Protein AF-A0A956UJA2-F1 (afdb_monomer_lite)

Foldseek 3Di:
DDPVVVVVVVVVVVVVVVQVVVLVDDPVQQQAADPDVQLVRRHNVSNVVSVVVVVVVVVVVVVVVCVVVVVDPPDPVSVVVVVVVVVVVVLVVVPPDPPPVQQQDDDVPDPHGNVVVVVVVVVVVVVVVVVVCVVVVHDD

pLDDT: mean 94.34, std 4.53, range [66.88, 98.25]

Secondary structure (DSSP, 8-state):
--HHHHHHHHHHHHHHHHHHHHTT--TTGGGS---SGGGTTSHHHHHHHHHHHHHHHHHHHHHHHHHHTT-----HHHHHHHHHHHHHHHHHHTTSSS-GGGGG-B-TT-SSBHHHHHHHHHHHHHHHHHHHHHHTT---

Structure (mmCIF, N/CA/C/O backbone):
data_AF-A0A956UJA2-F1
#
_entry.id   AF-A0A956UJA2-F1
#
loop_
_atom_site.group_PDB
_atom_site.id
_atom_site.type_symbol
_atom_site.label_atom_id
_atom_site.label_alt_id
_atom_site.label_comp_id
_atom_site.label_asym_id
_atom_site.label_entity_id
_atom_site.label_seq_id
_atom_site.pdbx_PDB_ins_code
_atom_site.Cartn_x
_atom_site.Cartn_y
_atom_site.Cartn_z
_atom_site.occupancy
_atom_site.B_iso_or_equiv
_atom_site.auth_seq_id
_atom_site.auth_comp_id
_atom_site.auth_asym_id
_atom_site.auth_atom_id
_atom_site.pdbx_PDB_model_num
ATOM 1 N N . MET A 1 1 ? -19.448 8.463 6.115 1.00 72.75 1 MET A N 1
ATOM 2 C CA . MET A 1 1 ? -18.079 7.904 6.215 1.00 72.75 1 MET A CA 1
ATOM 3 C C . MET A 1 1 ? -17.225 8.930 6.953 1.00 72.75 1 MET A C 1
ATOM 5 O O . MET A 1 1 ? -17.475 10.107 6.739 1.00 72.75 1 MET A O 1
ATOM 9 N N . SER A 1 2 ? -16.336 8.545 7.877 1.00 92.75 2 SER A N 1
ATOM 10 C CA . SER A 1 2 ? -15.483 9.529 8.572 1.00 92.75 2 SER A CA 1
ATOM 11 C C . SER A 1 2 ? -14.377 10.041 7.649 1.00 92.75 2 SER A C 1
ATOM 13 O O . SER A 1 2 ? -13.947 9.307 6.763 1.00 92.75 2 SER A O 1
ATOM 15 N N . GLU A 1 3 ? -13.879 11.253 7.893 1.00 96.31 3 GLU A N 1
ATOM 16 C CA . GLU A 1 3 ? -12.756 11.841 7.145 1.00 96.31 3 GLU A CA 1
ATOM 17 C C . GLU A 1 3 ? -11.523 10.925 7.143 1.00 96.31 3 GLU A C 1
ATOM 19 O O . GLU A 1 3 ? -10.952 10.657 6.094 1.00 96.31 3 GLU A O 1
ATOM 24 N N . THR A 1 4 ? -11.187 10.313 8.286 1.00 94.06 4 THR A N 1
ATOM 25 C CA . THR A 1 4 ? -10.113 9.309 8.362 1.00 94.06 4 THR A CA 1
ATOM 26 C C . THR A 1 4 ? -10.332 8.137 7.405 1.00 94.06 4 THR A C 1
ATOM 28 O O . THR A 1 4 ? -9.386 7.679 6.778 1.00 94.06 4 THR A O 1
ATOM 31 N N . ARG A 1 5 ? -11.569 7.633 7.277 1.00 93.69 5 ARG A N 1
ATOM 32 C CA . ARG A 1 5 ? -11.870 6.536 6.341 1.00 93.69 5 ARG A CA 1
ATOM 33 C C . ARG A 1 5 ? -11.757 6.990 4.886 1.00 93.69 5 ARG A C 1
ATOM 35 O O . ARG A 1 5 ? -11.353 6.184 4.057 1.00 93.69 5 ARG A O 1
ATOM 42 N N . THR A 1 6 ? -12.096 8.244 4.589 1.00 97.00 6 THR A N 1
ATOM 43 C CA . THR A 1 6 ? -11.892 8.844 3.264 1.00 97.00 6 THR A CA 1
ATOM 44 C C . THR A 1 6 ? -10.405 8.910 2.923 1.00 97.00 6 THR A C 1
ATOM 46 O O . THR A 1 6 ? -10.007 8.300 1.940 1.00 97.00 6 THR A O 1
ATOM 49 N N . LEU A 1 7 ? -9.579 9.510 3.787 1.00 97.44 7 LEU A N 1
ATOM 50 C CA . LEU A 1 7 ? -8.130 9.623 3.572 1.00 97.44 7 LEU A CA 1
ATOM 51 C C . LEU A 1 7 ? -7.445 8.254 3.452 1.00 97.44 7 LEU A C 1
ATOM 53 O O . LEU A 1 7 ? -6.583 8.062 2.605 1.00 97.44 7 LEU A O 1
ATOM 57 N N . VAL A 1 8 ? -7.846 7.269 4.267 1.00 95.81 8 VAL A N 1
ATOM 58 C CA . VAL A 1 8 ? -7.327 5.893 4.147 1.00 95.81 8 VAL A CA 1
ATOM 59 C C . VAL A 1 8 ? -7.678 5.287 2.788 1.00 95.81 8 VAL A C 1
ATOM 61 O O . VAL A 1 8 ? -6.839 4.627 2.186 1.00 95.81 8 VAL A O 1
ATOM 64 N N . ARG A 1 9 ? -8.904 5.496 2.294 1.00 95.75 9 ARG A N 1
ATOM 65 C CA . ARG A 1 9 ? -9.310 4.992 0.979 1.00 95.75 9 ARG A CA 1
ATOM 66 C C . ARG A 1 9 ? -8.544 5.680 -0.147 1.00 95.75 9 ARG A C 1
ATOM 68 O O . ARG A 1 9 ? -8.130 4.992 -1.067 1.00 95.75 9 ARG A O 1
ATOM 75 N N . GLU A 1 10 ? -8.359 6.994 -0.063 1.00 97.31 10 GLU A N 1
ATOM 76 C CA . GLU A 1 10 ? -7.567 7.762 -1.030 1.00 97.31 10 GLU A CA 1
ATOM 77 C C . GLU A 1 10 ? -6.126 7.251 -1.076 1.00 97.31 10 GLU A C 1
ATOM 79 O O . GLU A 1 10 ? -5.666 6.877 -2.145 1.00 97.31 10 GLU A O 1
ATOM 84 N N . LEU A 1 11 ? -5.465 7.081 0.076 1.00 96.38 11 LEU A N 1
ATOM 85 C CA . LEU A 1 11 ? -4.115 6.504 0.135 1.00 96.38 11 LEU A CA 1
ATOM 86 C C . LEU A 1 11 ? -4.031 5.116 -0.518 1.00 96.38 11 LEU A C 1
ATOM 88 O O . LEU A 1 11 ? -3.067 4.826 -1.217 1.00 96.38 11 LEU A O 1
ATOM 92 N N . LEU A 1 12 ? -5.027 4.249 -0.310 1.00 95.81 12 LEU A N 1
ATOM 93 C CA . LEU A 1 12 ? -5.048 2.918 -0.929 1.00 95.81 12 LEU A CA 1
ATOM 94 C C . LEU A 1 12 ? -5.247 2.978 -2.451 1.00 95.81 12 LEU A C 1
ATOM 96 O O . LEU A 1 12 ? -4.643 2.180 -3.163 1.00 95.81 12 LEU A O 1
ATOM 100 N N . THR A 1 13 ? -6.068 3.907 -2.944 1.00 96.69 13 THR A N 1
ATOM 101 C CA . THR A 1 13 ? -6.243 4.143 -4.386 1.00 96.69 13 THR A CA 1
ATOM 102 C C . THR A 1 13 ? -4.951 4.667 -5.009 1.00 96.69 13 THR A C 1
ATOM 104 O O . THR A 1 13 ? -4.477 4.097 -5.986 1.00 96.69 13 THR A O 1
ATOM 107 N N . GLU A 1 14 ? -4.332 5.680 -4.401 1.00 96.38 14 GLU A N 1
ATOM 108 C CA . GLU A 1 14 ? -3.085 6.288 -4.884 1.00 96.38 14 GLU A CA 1
ATOM 109 C C . GLU A 1 14 ? -1.919 5.288 -4.903 1.00 96.38 14 GLU A C 1
ATOM 111 O O . GLU A 1 14 ? -1.064 5.348 -5.785 1.00 96.38 14 GLU A O 1
ATOM 116 N N . ILE A 1 15 ? -1.886 4.319 -3.977 1.00 94.62 15 ILE A N 1
ATOM 117 C CA . ILE A 1 15 ? -0.905 3.222 -4.020 1.00 94.62 15 ILE A CA 1
ATOM 118 C C . ILE A 1 15 ? -1.080 2.383 -5.290 1.00 94.62 15 ILE A C 1
ATOM 120 O O . ILE A 1 15 ? -0.085 2.072 -5.943 1.00 94.62 15 ILE A O 1
ATOM 124 N N . ALA A 1 16 ? -2.315 2.019 -5.649 1.00 94.25 16 ALA A N 1
ATOM 125 C CA . ALA A 1 16 ? -2.573 1.249 -6.865 1.00 94.25 16 ALA A CA 1
ATOM 126 C C . ALA A 1 16 ? -2.172 2.046 -8.116 1.00 94.25 16 ALA A C 1
ATOM 128 O O . ALA A 1 16 ? -1.439 1.530 -8.955 1.00 94.25 16 ALA A O 1
ATOM 129 N N . GLU A 1 17 ? -2.551 3.325 -8.187 1.00 96.38 17 GLU A N 1
ATOM 130 C CA . GLU A 1 17 ? -2.182 4.214 -9.297 1.00 96.38 17 GLU A CA 1
ATOM 131 C C . GLU A 1 17 ? -0.661 4.421 -9.404 1.00 96.38 17 GLU A C 1
ATOM 133 O O . GLU A 1 17 ? -0.097 4.425 -10.503 1.00 96.38 17 GLU A O 1
ATOM 138 N N . THR A 1 18 ? 0.026 4.531 -8.263 1.00 95.25 18 THR A N 1
ATOM 139 C CA . THR A 1 18 ? 1.491 4.607 -8.202 1.00 95.25 18 THR A CA 1
ATOM 140 C C . THR A 1 18 ? 2.119 3.336 -8.762 1.00 95.25 18 THR A C 1
ATOM 142 O O . THR A 1 18 ? 3.006 3.422 -9.609 1.00 95.25 18 THR A O 1
ATOM 145 N N . VAL A 1 19 ? 1.663 2.156 -8.330 1.00 94.75 19 VAL A N 1
ATOM 146 C CA . VAL A 1 19 ? 2.178 0.871 -8.829 1.00 94.75 19 VAL A CA 1
ATOM 147 C C . VAL A 1 19 ? 1.940 0.739 -10.335 1.00 94.75 19 VAL A C 1
ATOM 149 O O . VAL A 1 19 ? 2.890 0.461 -11.065 1.00 94.75 19 VAL A O 1
ATOM 152 N N . ASP A 1 20 ? 0.727 1.014 -10.814 1.00 95.12 20 ASP A N 1
ATOM 153 C CA . ASP A 1 20 ? 0.378 0.930 -12.238 1.00 95.12 20 ASP A CA 1
ATOM 154 C C . ASP A 1 20 ? 1.222 1.875 -13.103 1.00 95.12 20 ASP A C 1
ATOM 156 O O . ASP A 1 20 ? 1.623 1.518 -14.213 1.00 95.12 20 ASP A O 1
ATOM 160 N N . THR A 1 21 ? 1.521 3.073 -12.595 1.00 95.88 21 THR A N 1
ATOM 161 C CA . THR A 1 21 ? 2.387 4.041 -13.279 1.00 95.88 21 THR A CA 1
ATOM 162 C C . THR A 1 21 ? 3.836 3.563 -13.307 1.00 95.88 21 THR A C 1
ATOM 164 O O . THR A 1 21 ? 4.478 3.597 -14.355 1.00 95.88 21 THR A O 1
ATOM 167 N N . LEU A 1 22 ? 4.366 3.098 -12.172 1.00 95.06 22 LEU A N 1
ATOM 168 C CA . LEU A 1 22 ? 5.757 2.653 -12.072 1.00 95.06 22 LEU A CA 1
ATOM 169 C C . LEU A 1 22 ? 6.032 1.403 -12.912 1.00 95.06 22 LEU A C 1
ATOM 171 O O . LEU A 1 22 ? 7.114 1.290 -13.479 1.00 95.06 22 LEU A O 1
ATOM 175 N N . LEU A 1 23 ? 5.057 0.501 -13.048 1.00 93.81 23 LEU A N 1
ATOM 176 C CA . LEU A 1 23 ? 5.169 -0.694 -13.890 1.00 93.81 23 LEU A CA 1
ATOM 177 C C . LEU A 1 23 ? 5.217 -0.392 -15.396 1.00 93.81 23 LEU A C 1
ATOM 179 O O . LEU A 1 23 ? 5.576 -1.269 -16.178 1.00 93.81 23 LEU A O 1
ATOM 183 N N . GLN A 1 24 ? 4.877 0.830 -15.814 1.00 94.00 24 GLN A N 1
ATOM 184 C CA . GLN A 1 24 ? 5.019 1.274 -17.205 1.00 94.00 24 GLN A CA 1
ATOM 185 C C . GLN A 1 24 ? 6.401 1.870 -17.500 1.00 94.00 24 GLN A C 1
ATOM 187 O O . GLN A 1 24 ? 6.724 2.097 -18.666 1.00 94.00 24 GLN A O 1
ATOM 192 N N . LEU A 1 25 ? 7.203 2.143 -16.467 1.00 94.94 25 LEU A N 1
ATOM 193 C CA . LEU A 1 25 ? 8.538 2.709 -16.619 1.00 94.94 25 LEU A CA 1
ATOM 194 C C . LEU A 1 25 ? 9.573 1.618 -16.883 1.00 94.94 25 LEU A C 1
ATOM 196 O O . LEU A 1 25 ? 9.503 0.506 -16.361 1.00 94.94 25 LEU A O 1
ATOM 200 N N . THR A 1 26 ? 10.591 1.979 -17.651 1.00 93.62 26 THR A N 1
ATOM 201 C CA . THR A 1 26 ? 11.831 1.216 -17.768 1.00 93.62 26 THR A CA 1
ATOM 202 C C . THR A 1 26 ? 12.896 1.773 -16.825 1.00 93.62 26 THR A C 1
ATOM 204 O O . THR A 1 26 ? 12.838 2.931 -16.406 1.00 93.62 26 THR A O 1
ATOM 207 N N . ASP A 1 27 ? 13.940 0.987 -16.548 1.00 92.75 27 ASP A N 1
ATOM 208 C CA . ASP A 1 27 ? 15.090 1.468 -15.769 1.00 92.75 27 ASP A CA 1
ATOM 209 C C . ASP A 1 27 ? 15.761 2.701 -16.398 1.00 92.75 27 ASP A C 1
ATOM 211 O O . ASP A 1 27 ? 16.290 3.543 -15.673 1.00 92.75 27 ASP A O 1
ATOM 215 N N . HIS A 1 28 ? 15.716 2.833 -17.731 1.00 94.25 28 HIS A N 1
ATOM 216 C CA . HIS A 1 28 ? 16.240 3.998 -18.450 1.00 94.25 28 HIS A CA 1
ATOM 217 C C . HIS A 1 28 ? 15.407 5.261 -18.184 1.00 94.25 28 HIS A C 1
ATOM 219 O O . HIS A 1 28 ? 15.962 6.355 -18.076 1.00 94.25 28 HIS A O 1
ATOM 225 N N . ASP A 1 29 ? 14.087 5.132 -18.033 1.00 95.62 29 ASP A N 1
ATOM 226 C CA . ASP A 1 29 ? 13.212 6.277 -17.754 1.00 95.62 29 ASP A CA 1
ATOM 227 C C . ASP A 1 29 ? 13.516 6.913 -16.392 1.00 95.62 29 ASP A C 1
ATOM 229 O O . ASP A 1 29 ? 13.312 8.111 -16.202 1.00 95.62 29 ASP A O 1
ATOM 233 N N . LEU A 1 30 ? 14.089 6.153 -15.453 1.00 94.31 30 LEU A N 1
ATOM 234 C CA . LEU A 1 30 ? 14.505 6.673 -14.149 1.00 94.31 30 LEU A CA 1
ATOM 235 C C . LEU A 1 30 ? 15.583 7.762 -14.257 1.00 94.31 30 LEU A C 1
ATOM 237 O O . LEU A 1 30 ? 15.675 8.614 -13.368 1.00 94.31 30 LEU A O 1
ATOM 241 N N . ASP A 1 31 ? 16.368 7.764 -15.333 1.00 93.81 31 ASP A N 1
ATOM 242 C CA . ASP A 1 31 ? 17.438 8.737 -15.560 1.00 93.81 31 ASP A CA 1
ATOM 243 C C . ASP A 1 31 ? 16.953 9.979 -16.336 1.00 93.81 31 ASP A C 1
ATOM 245 O O . ASP A 1 31 ? 17.718 10.926 -16.547 1.00 93.81 31 ASP A O 1
ATOM 249 N N . ALA A 1 32 ? 15.674 10.020 -16.732 1.00 94.88 32 ALA A N 1
ATOM 250 C CA . ALA A 1 32 ? 15.089 11.179 -17.390 1.00 94.88 32 ALA A CA 1
ATOM 251 C C . ALA A 1 32 ? 15.047 12.404 -16.458 1.00 94.88 32 ALA A C 1
ATOM 253 O O . ALA A 1 32 ? 14.861 12.307 -15.237 1.00 94.88 32 ALA A O 1
ATOM 254 N N . SER A 1 33 ? 15.190 13.592 -17.053 1.00 94.25 33 SER A N 1
ATOM 255 C CA . SER A 1 33 ? 15.046 14.849 -16.322 1.00 94.25 33 SER A CA 1
ATOM 256 C C . SER A 1 33 ? 13.614 15.014 -15.809 1.00 94.25 33 SER A C 1
ATOM 258 O O . SER A 1 33 ? 12.647 14.542 -16.403 1.00 94.25 33 SER A O 1
ATOM 260 N N . CYS A 1 34 ? 13.473 15.698 -14.677 1.00 94.44 34 CYS A N 1
ATOM 261 C CA . CYS A 1 34 ? 12.184 15.922 -14.044 1.00 94.44 34 CYS A CA 1
ATOM 262 C C . CYS A 1 34 ? 12.065 17.393 -13.651 1.00 94.44 34 CYS A C 1
ATOM 264 O O . CYS A 1 34 ? 12.942 17.929 -12.975 1.00 94.44 34 CYS A O 1
ATOM 266 N N . SER A 1 35 ? 10.978 18.042 -14.070 1.00 93.12 35 SER A N 1
ATOM 267 C CA . SER A 1 35 ? 10.696 19.447 -13.752 1.00 93.12 35 SER A CA 1
ATOM 268 C C . SER A 1 35 ? 10.079 19.643 -12.365 1.00 93.12 35 SER A C 1
ATOM 270 O O . SER A 1 35 ? 9.864 20.778 -11.944 1.00 93.12 35 SER A O 1
ATOM 272 N N . HIS A 1 36 ? 9.745 18.558 -11.664 1.00 94.62 36 HIS A N 1
ATOM 273 C CA . HIS A 1 36 ? 9.128 18.635 -10.349 1.00 94.62 36 HIS A CA 1
ATOM 274 C C . HIS A 1 36 ? 10.142 19.131 -9.310 1.00 94.62 36 HIS A C 1
ATOM 276 O O . HIS A 1 36 ? 11.238 18.586 -9.204 1.00 94.62 36 HIS A O 1
ATOM 282 N N . GLY A 1 37 ? 9.769 20.124 -8.495 1.00 91.56 37 GLY A N 1
ATOM 283 C CA . GLY A 1 37 ? 10.683 20.742 -7.522 1.00 91.56 37 GLY A CA 1
ATOM 284 C C . GLY A 1 37 ? 11.303 19.743 -6.538 1.00 91.56 37 GLY A C 1
ATOM 285 O O . GLY A 1 37 ? 12.487 19.831 -6.225 1.00 91.56 37 GLY A O 1
ATOM 286 N N . CYS A 1 38 ? 10.546 18.722 -6.127 1.00 92.75 38 CYS A N 1
ATOM 287 C CA . CYS A 1 38 ? 11.051 17.676 -5.230 1.00 92.75 38 CYS A CA 1
ATOM 288 C C . CYS A 1 38 ? 12.106 16.749 -5.859 1.00 92.75 38 CYS A C 1
ATOM 290 O O . CYS A 1 38 ? 12.791 16.027 -5.133 1.00 92.75 38 CYS A O 1
ATOM 292 N N . ALA A 1 39 ? 12.280 16.780 -7.185 1.00 90.19 39 ALA A N 1
ATOM 293 C CA . ALA A 1 39 ? 13.341 16.035 -7.852 1.00 90.19 39 ALA A CA 1
ATOM 294 C C . ALA A 1 39 ? 14.739 16.588 -7.527 1.00 90.19 39 ALA A C 1
ATOM 296 O O . ALA A 1 39 ? 15.716 15.876 -7.740 1.00 90.19 39 ALA A O 1
ATOM 297 N N . ASN A 1 40 ? 14.857 17.815 -6.989 1.00 82.81 40 ASN A N 1
ATOM 298 C CA . ASN A 1 40 ? 16.130 18.443 -6.601 1.00 82.81 40 ASN A CA 1
ATOM 299 C C . ASN A 1 40 ? 17.218 18.298 -7.682 1.00 82.81 40 ASN A C 1
ATOM 301 O O . ASN A 1 40 ? 18.316 17.830 -7.392 1.00 82.81 40 ASN A O 1
ATOM 305 N N . GLU A 1 41 ? 16.874 18.607 -8.938 1.00 80.56 41 GLU A N 1
ATOM 306 C CA . GLU A 1 41 ? 17.752 18.486 -10.120 1.00 80.56 41 GLU A CA 1
ATOM 307 C C . GLU A 1 41 ? 18.186 17.045 -10.485 1.00 80.56 41 GLU A C 1
ATOM 309 O O . GLU A 1 41 ? 18.827 16.837 -11.509 1.00 80.56 41 GLU A O 1
ATOM 314 N N . GLY A 1 42 ? 17.795 16.027 -9.708 1.00 79.31 42 GLY A N 1
ATOM 315 C CA . GLY A 1 42 ? 18.224 14.630 -9.856 1.00 79.31 42 GLY A CA 1
ATOM 316 C C . GLY A 1 42 ? 17.312 13.729 -10.699 1.00 79.31 42 GLY A C 1
ATOM 317 O O . GLY A 1 42 ? 17.433 12.508 -10.611 1.00 79.31 42 GLY A O 1
ATOM 318 N N . GLY A 1 43 ? 16.383 14.301 -11.471 1.00 91.81 43 GLY A N 1
ATOM 319 C CA . GLY A 1 43 ? 15.520 13.547 -12.391 1.00 91.81 43 GLY A CA 1
ATOM 320 C C . GLY A 1 43 ? 14.438 12.686 -11.722 1.00 91.81 43 GLY A C 1
ATOM 321 O O . GLY A 1 43 ? 14.129 12.846 -10.537 1.00 91.81 43 GLY A O 1
ATOM 322 N N . ILE A 1 44 ? 13.836 11.779 -12.498 1.00 96.31 44 ILE A N 1
ATOM 323 C CA . ILE A 1 44 ? 12.718 10.922 -12.059 1.00 96.31 44 ILE A CA 1
ATOM 324 C C . ILE A 1 44 ? 13.125 10.036 -10.874 1.00 96.31 44 ILE A C 1
ATOM 326 O O . ILE A 1 44 ? 12.417 9.995 -9.867 1.00 96.31 44 ILE A O 1
ATOM 330 N N . ARG A 1 45 ? 14.300 9.396 -10.926 1.00 95.88 45 ARG A N 1
ATOM 331 C CA . ARG A 1 45 ? 14.824 8.572 -9.823 1.00 95.88 45 ARG A CA 1
ATOM 332 C C . ARG A 1 45 ? 14.839 9.324 -8.496 1.00 95.88 45 ARG A C 1
ATOM 334 O O . ARG A 1 45 ? 14.418 8.790 -7.469 1.00 95.88 45 ARG A O 1
ATOM 341 N N . ARG A 1 46 ? 15.329 10.568 -8.498 1.00 95.56 46 ARG A N 1
ATOM 342 C CA . ARG A 1 46 ? 15.430 11.366 -7.273 1.00 95.56 46 ARG A CA 1
ATOM 343 C C . ARG A 1 46 ? 14.060 11.772 -6.745 1.00 95.56 46 ARG A C 1
ATOM 345 O O . ARG A 1 46 ? 13.895 11.784 -5.528 1.00 95.56 46 ARG A O 1
ATOM 352 N N . LEU A 1 47 ? 13.096 12.043 -7.627 1.00 96.94 47 LEU A N 1
ATOM 353 C CA . LEU A 1 47 ? 11.710 12.301 -7.237 1.00 96.94 47 LEU A CA 1
ATOM 354 C C . LEU A 1 47 ? 11.085 11.088 -6.534 1.00 96.94 47 LEU A C 1
ATOM 356 O O . LEU A 1 47 ? 10.509 11.240 -5.463 1.00 96.94 47 LEU A O 1
ATOM 360 N N . LEU A 1 48 ? 11.236 9.884 -7.088 1.00 96.31 48 LEU A N 1
ATOM 361 C CA . LEU A 1 48 ? 10.660 8.674 -6.489 1.00 96.31 48 LEU A CA 1
ATOM 362 C C . LEU A 1 48 ? 11.294 8.340 -5.133 1.00 96.31 48 LEU A C 1
ATOM 364 O O . LEU A 1 48 ? 10.584 8.041 -4.174 1.00 96.31 48 LEU A O 1
ATOM 368 N N . ILE A 1 49 ? 12.623 8.473 -5.023 1.00 95.75 49 ILE A N 1
ATOM 369 C CA . ILE A 1 49 ? 13.323 8.358 -3.735 1.00 95.75 49 ILE A CA 1
ATOM 370 C C . ILE A 1 49 ? 12.782 9.400 -2.753 1.00 95.75 49 ILE A C 1
ATOM 372 O O . ILE A 1 49 ? 12.486 9.062 -1.610 1.00 95.75 49 ILE A O 1
ATOM 376 N N . HIS A 1 50 ? 12.630 10.654 -3.189 1.00 96.00 50 HIS A N 1
ATOM 377 C CA . HIS A 1 50 ? 12.081 11.712 -2.350 1.00 96.00 50 HIS A CA 1
ATOM 378 C C . HIS A 1 50 ? 10.683 11.359 -1.832 1.00 96.00 50 HIS A C 1
ATOM 380 O O . HIS A 1 50 ? 10.452 11.508 -0.639 1.00 96.00 50 HIS A O 1
ATOM 386 N N . ASN A 1 51 ? 9.781 10.860 -2.681 1.00 95.62 51 ASN A N 1
ATOM 387 C CA . ASN A 1 51 ? 8.426 10.486 -2.266 1.00 95.62 51 ASN A CA 1
ATOM 388 C C . ASN A 1 51 ? 8.448 9.390 -1.187 1.00 95.62 51 ASN A C 1
ATOM 390 O O . ASN A 1 51 ? 7.805 9.538 -0.152 1.00 95.62 51 ASN A O 1
ATOM 394 N N . ALA A 1 52 ? 9.265 8.348 -1.364 1.00 96.00 52 ALA A N 1
ATOM 395 C CA . ALA A 1 52 ? 9.394 7.281 -0.371 1.00 96.00 52 ALA A CA 1
ATOM 396 C C . ALA A 1 52 ? 9.968 7.777 0.972 1.00 96.00 52 ALA A C 1
ATOM 398 O O . ALA A 1 52 ? 9.538 7.337 2.041 1.00 96.00 52 ALA A O 1
ATOM 399 N N . GLU A 1 53 ? 10.945 8.690 0.940 1.00 97.12 53 GLU A N 1
ATOM 400 C CA . GLU A 1 53 ? 11.459 9.339 2.153 1.00 97.12 53 GLU A CA 1
ATOM 401 C C . GLU A 1 53 ? 10.394 10.232 2.809 1.00 97.12 53 GLU A C 1
ATOM 403 O O . GLU A 1 53 ? 10.228 10.207 4.030 1.00 97.12 53 GLU A O 1
ATOM 408 N N . HIS A 1 54 ? 9.642 10.981 2.003 1.00 96.06 54 HIS A N 1
ATOM 409 C CA . HIS A 1 54 ? 8.600 11.900 2.448 1.00 96.06 54 HIS A CA 1
ATOM 410 C C . HIS A 1 54 ? 7.457 11.163 3.161 1.00 96.06 54 HIS A C 1
ATOM 412 O O . HIS A 1 54 ? 7.060 11.562 4.259 1.00 96.06 54 HIS A O 1
ATOM 418 N N . ASP A 1 55 ? 7.004 10.031 2.623 1.00 96.31 55 ASP A N 1
ATOM 419 C CA . ASP A 1 55 ? 6.004 9.181 3.277 1.00 96.31 55 ASP A CA 1
ATOM 420 C C . ASP A 1 55 ? 6.508 8.649 4.621 1.00 96.31 55 ASP A C 1
ATOM 422 O O . ASP A 1 55 ? 5.781 8.651 5.619 1.00 96.31 55 ASP A O 1
ATOM 426 N N . ARG A 1 56 ? 7.789 8.260 4.695 1.00 97.88 56 ARG A N 1
ATOM 427 C CA . ARG A 1 56 ? 8.416 7.809 5.946 1.00 97.88 56 ARG A CA 1
ATOM 428 C C . ARG A 1 56 ? 8.455 8.918 6.999 1.00 97.88 56 ARG A C 1
ATOM 430 O O . ARG A 1 56 ? 8.178 8.659 8.173 1.00 97.88 56 ARG A O 1
ATOM 437 N N . MET A 1 57 ? 8.756 10.151 6.591 1.00 97.69 57 MET A N 1
ATOM 438 C CA . MET A 1 57 ? 8.748 11.324 7.471 1.00 97.69 57 MET A CA 1
ATOM 439 C C . MET A 1 57 ? 7.342 11.633 8.003 1.00 97.69 57 MET A C 1
ATOM 441 O O . MET A 1 57 ? 7.179 11.887 9.203 1.00 97.69 57 MET A O 1
ATOM 445 N N . HIS A 1 58 ? 6.315 11.572 7.151 1.00 98.00 58 HIS A N 1
ATOM 446 C CA . HIS A 1 58 ? 4.930 11.807 7.576 1.00 98.00 58 HIS A CA 1
ATOM 447 C C . HIS A 1 58 ? 4.401 10.687 8.462 1.00 98.00 58 HIS A C 1
ATOM 449 O O . HIS A 1 58 ? 3.765 10.967 9.477 1.00 98.00 58 HIS A O 1
ATOM 455 N N . ALA A 1 59 ? 4.739 9.430 8.170 1.00 97.19 59 ALA A N 1
ATOM 456 C CA . ALA A 1 59 ? 4.413 8.308 9.043 1.00 97.19 59 ALA A CA 1
ATOM 457 C C . ALA A 1 59 ? 5.023 8.484 10.446 1.00 97.19 59 ALA A C 1
ATOM 459 O O . ALA A 1 59 ? 4.332 8.294 11.452 1.00 97.19 59 ALA A O 1
ATOM 460 N N . ALA A 1 60 ? 6.289 8.913 10.531 1.00 97.75 60 ALA A N 1
ATOM 461 C CA . ALA A 1 60 ? 6.942 9.220 11.802 1.00 97.75 60 ALA A CA 1
ATOM 462 C C . ALA A 1 60 ? 6.256 10.386 12.535 1.00 97.75 60 ALA A C 1
ATOM 464 O O . ALA A 1 60 ? 5.985 10.282 13.732 1.00 97.75 60 ALA A O 1
ATOM 465 N N . THR A 1 61 ? 5.903 11.452 11.814 1.00 98.25 61 THR A N 1
ATOM 466 C CA . THR A 1 61 ? 5.187 12.617 12.362 1.00 98.25 61 THR A CA 1
ATOM 467 C C . THR A 1 61 ? 3.818 12.228 12.925 1.00 98.25 61 THR A C 1
ATOM 469 O O . THR A 1 61 ? 3.493 12.577 14.061 1.00 98.25 61 THR A O 1
ATOM 472 N N . ILE A 1 62 ? 3.033 11.439 12.184 1.00 97.00 62 ILE A N 1
ATOM 473 C CA . ILE A 1 62 ? 1.735 10.921 12.640 1.00 97.00 62 ILE A CA 1
ATOM 474 C C . ILE A 1 62 ? 1.923 10.039 13.879 1.00 97.00 62 ILE A C 1
ATOM 476 O O . ILE A 1 62 ? 1.174 10.162 14.849 1.00 97.00 62 ILE A O 1
ATOM 480 N N . SER A 1 63 ? 2.930 9.162 13.881 1.00 96.62 63 SER A N 1
ATOM 481 C CA . SER A 1 63 ? 3.231 8.302 15.029 1.00 96.62 63 SER A CA 1
ATOM 482 C C . SER A 1 63 ? 3.592 9.111 16.279 1.00 96.62 63 SER A C 1
ATOM 484 O O . SER A 1 63 ? 3.087 8.811 17.363 1.00 96.62 63 SER A O 1
ATOM 486 N N . ALA A 1 64 ? 4.418 10.150 16.138 1.00 97.75 64 ALA A N 1
ATOM 487 C CA . ALA A 1 64 ? 4.783 11.045 17.233 1.00 97.75 64 ALA A CA 1
ATOM 488 C C . ALA A 1 64 ? 3.553 11.784 17.779 1.00 97.75 64 ALA A C 1
ATOM 490 O O . ALA A 1 64 ? 3.263 11.691 18.969 1.00 97.75 64 ALA A O 1
ATOM 491 N N . ALA A 1 65 ? 2.743 12.392 16.904 1.00 98.00 65 ALA A N 1
ATOM 492 C CA . ALA A 1 65 ? 1.519 13.083 17.305 1.00 98.00 65 ALA A CA 1
ATOM 493 C C . ALA A 1 65 ? 0.547 12.154 18.054 1.00 98.00 65 ALA A C 1
ATOM 495 O O . ALA A 1 65 ? -0.073 12.553 19.043 1.00 98.00 65 ALA A O 1
ATOM 496 N N . ARG A 1 66 ? 0.429 10.890 17.629 1.00 96.69 66 ARG A N 1
ATOM 497 C CA . ARG A 1 66 ? -0.357 9.883 18.352 1.00 96.69 66 ARG A CA 1
ATOM 498 C C . ARG A 1 66 ? 0.198 9.618 19.747 1.00 96.69 66 ARG A C 1
ATOM 500 O O . ARG A 1 66 ? -0.592 9.547 20.685 1.00 96.69 66 ARG A O 1
ATOM 507 N N . ALA A 1 67 ? 1.511 9.469 19.889 1.00 96.62 67 ALA A N 1
ATOM 508 C CA . ALA A 1 67 ? 2.147 9.238 21.1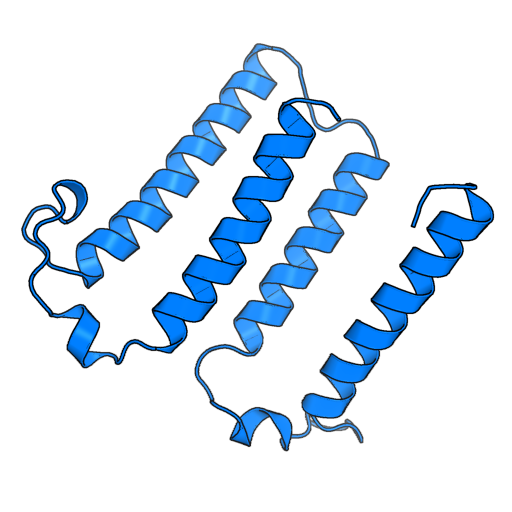83 1.00 96.62 67 ALA A CA 1
ATOM 509 C C . ALA A 1 67 ? 1.960 10.435 22.130 1.00 96.62 67 ALA A C 1
ATOM 511 O O . ALA A 1 67 ? 1.488 10.247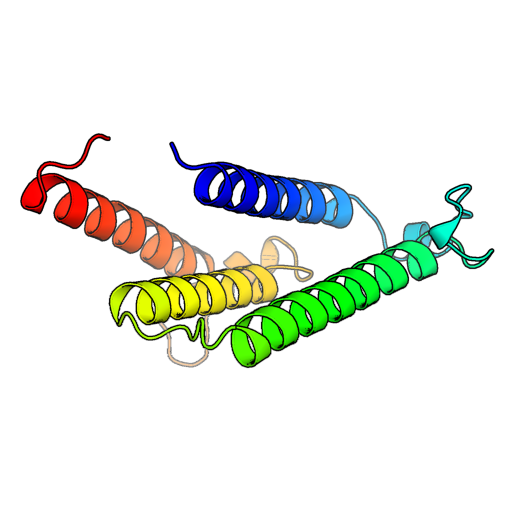 23.253 1.00 96.62 67 ALA A O 1
ATOM 512 N N . ASP A 1 68 ? 2.214 11.654 21.646 1.00 98.19 68 ASP A N 1
ATOM 513 C CA . ASP A 1 68 ? 2.070 12.901 22.410 1.00 98.19 68 ASP A CA 1
ATOM 514 C C . ASP A 1 68 ? 0.640 13.097 22.929 1.00 98.19 68 ASP A C 1
ATOM 516 O O . ASP A 1 68 ? 0.419 13.567 24.045 1.00 98.19 68 ASP A O 1
ATOM 520 N N . ASN A 1 69 ? -0.350 12.657 22.147 1.00 97.81 69 ASN A N 1
ATOM 521 C CA . ASN A 1 69 ? -1.767 12.737 22.498 1.00 97.81 69 ASN A CA 1
ATOM 522 C C . ASN A 1 69 ? -2.317 11.460 23.158 1.00 97.81 69 ASN A C 1
ATOM 524 O O . ASN A 1 69 ? -3.531 11.344 23.345 1.00 97.81 69 ASN A O 1
ATOM 528 N N . ARG A 1 70 ? -1.458 10.483 23.492 1.00 96.00 70 ARG A N 1
ATOM 529 C CA . ARG A 1 70 ? -1.841 9.176 24.065 1.00 96.00 70 ARG A CA 1
ATOM 530 C C . ARG A 1 70 ? -2.916 8.446 23.241 1.00 96.00 70 ARG A C 1
ATOM 532 O O . ARG A 1 70 ? -3.791 7.774 23.779 1.00 96.00 70 ARG A O 1
ATOM 539 N N . ARG A 1 71 ? -2.875 8.588 21.914 1.00 94.75 71 ARG A N 1
ATOM 540 C CA . ARG A 1 71 ? -3.773 7.946 20.937 1.00 94.75 71 ARG A CA 1
ATOM 541 C C . ARG A 1 71 ? -3.121 6.710 20.319 1.00 94.75 71 ARG A C 1
ATOM 543 O O . ARG A 1 71 ? -2.930 6.625 19.102 1.00 94.75 71 ARG A O 1
ATOM 550 N N . PHE A 1 72 ? -2.776 5.740 21.158 1.00 90.06 72 PHE A N 1
ATOM 551 C CA . PHE A 1 72 ? -2.148 4.494 20.721 1.00 90.06 72 PHE A CA 1
ATOM 552 C C . PHE A 1 72 ? -3.116 3.592 19.947 1.00 90.06 72 PHE A C 1
ATOM 554 O O . PHE A 1 72 ? -4.335 3.764 19.972 1.00 90.06 72 PHE A O 1
ATOM 561 N N . GLN A 1 73 ? -2.571 2.636 19.194 1.00 87.69 73 GLN A N 1
ATOM 562 C CA . GLN A 1 73 ? -3.377 1.663 18.456 1.00 87.69 73 GLN A CA 1
ATOM 563 C C . GLN A 1 73 ? -3.786 0.532 19.391 1.00 87.69 73 GLN A C 1
ATOM 565 O O . GLN A 1 73 ? -3.185 -0.534 19.372 1.00 87.69 73 GLN A O 1
ATOM 570 N N . GLU A 1 74 ? -4.761 0.793 20.256 1.00 88.38 74 GLU A N 1
ATOM 571 C CA . GLU A 1 74 ? -5.110 -0.138 21.332 1.00 88.38 74 GLU A CA 1
ATOM 572 C C . GLU A 1 74 ? -6.060 -1.245 20.871 1.00 88.38 74 GLU A C 1
ATOM 574 O O . GLU A 1 74 ? -5.879 -2.393 21.269 1.00 88.38 74 GLU A O 1
ATOM 579 N N . SER A 1 75 ? -6.995 -0.915 19.973 1.00 94.12 75 SER A N 1
ATOM 580 C CA . SER A 1 75 ? -7.985 -1.847 19.421 1.00 94.12 75 SER A CA 1
ATOM 581 C C . SER A 1 75 ? -7.331 -3.033 18.711 1.00 94.12 75 SER A C 1
ATOM 583 O O . SER A 1 75 ? -6.532 -2.853 17.790 1.00 94.12 75 SER A O 1
ATOM 585 N N . GLU A 1 76 ? -7.727 -4.243 19.102 1.00 95.56 76 GLU A N 1
ATOM 586 C CA . GLU A 1 76 ? -7.326 -5.489 18.445 1.00 95.56 76 GLU A CA 1
ATOM 587 C C . GLU A 1 76 ? -7.730 -5.503 16.969 1.00 95.56 76 GLU A C 1
ATOM 589 O O . GLU A 1 76 ? -6.890 -5.773 16.117 1.00 95.56 76 GLU A O 1
ATOM 594 N N . LEU A 1 77 ? -8.957 -5.077 16.646 1.00 94.75 77 LEU A N 1
ATOM 595 C CA . LEU A 1 77 ? -9.409 -4.944 15.260 1.00 94.75 77 LEU A CA 1
ATOM 596 C C . LEU A 1 77 ? -8.485 -4.026 14.451 1.00 94.75 77 LEU A C 1
ATOM 598 O O . LEU A 1 77 ? -8.081 -4.381 13.351 1.00 94.75 77 LEU A O 1
ATOM 602 N N . ALA A 1 78 ? -8.086 -2.876 15.005 1.00 93.50 78 ALA A N 1
ATOM 603 C CA . ALA A 1 78 ? -7.170 -1.971 14.312 1.00 93.50 78 ALA A CA 1
ATOM 604 C C . ALA A 1 78 ? -5.785 -2.603 14.082 1.00 93.50 78 ALA A C 1
ATOM 606 O O . ALA A 1 78 ? -5.159 -2.351 13.053 1.00 93.50 78 ALA A O 1
ATOM 607 N N . ARG A 1 79 ? -5.280 -3.410 15.027 1.00 94.44 79 ARG A N 1
ATOM 608 C CA . ARG A 1 79 ? -4.025 -4.166 14.862 1.00 94.44 79 ARG A CA 1
ATOM 609 C C . ARG A 1 79 ? -4.163 -5.235 13.780 1.00 94.44 79 ARG A C 1
ATOM 611 O O . ARG A 1 79 ? -3.355 -5.225 12.862 1.00 94.44 79 ARG A O 1
ATOM 618 N N . LEU A 1 80 ? -5.224 -6.040 13.819 1.00 96.00 80 LEU A N 1
ATOM 619 C CA . LEU A 1 80 ? -5.504 -7.061 12.805 1.00 96.00 80 LEU A CA 1
ATOM 620 C C . LEU A 1 80 ? -5.644 -6.452 11.406 1.00 96.00 80 LEU A C 1
ATOM 622 O O . LEU A 1 80 ? -5.063 -6.962 10.456 1.00 96.00 80 LEU A O 1
ATOM 626 N N . THR A 1 81 ? -6.350 -5.325 11.271 1.00 94.69 81 THR A N 1
ATOM 627 C CA . THR A 1 81 ? -6.463 -4.606 9.992 1.00 94.69 81 THR A CA 1
ATOM 628 C C . THR A 1 81 ? -5.103 -4.134 9.477 1.00 94.69 81 THR A C 1
ATOM 630 O O . THR A 1 81 ? -4.811 -4.298 8.295 1.00 94.69 81 THR A O 1
ATOM 633 N N . ARG A 1 82 ? -4.257 -3.562 10.344 1.00 94.75 82 ARG A N 1
ATOM 634 C CA . ARG A 1 82 ? -2.900 -3.141 9.964 1.00 94.75 82 ARG A CA 1
ATOM 635 C C . ARG A 1 82 ? -2.052 -4.332 9.524 1.00 94.75 82 ARG A C 1
ATOM 637 O O . ARG A 1 82 ? -1.340 -4.224 8.532 1.00 94.75 82 ARG A O 1
ATOM 644 N N . ASP A 1 83 ? -2.106 -5.427 10.270 1.00 95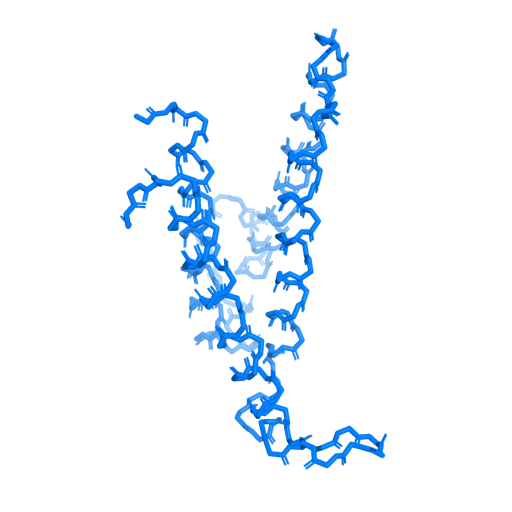.69 83 ASP A N 1
ATOM 645 C CA . ASP A 1 83 ? -1.282 -6.601 10.000 1.00 95.69 83 ASP A CA 1
ATOM 646 C C . ASP A 1 83 ? -1.712 -7.248 8.672 1.00 95.69 83 ASP A C 1
ATOM 648 O O . ASP A 1 83 ? -0.871 -7.446 7.802 1.00 95.69 83 ASP A O 1
ATOM 652 N N . LEU A 1 84 ? -3.020 -7.411 8.429 1.00 95.19 84 LEU A N 1
ATOM 653 C CA . LEU A 1 84 ? -3.544 -7.867 7.133 1.00 95.19 84 LEU A CA 1
ATOM 654 C C . LEU A 1 84 ? -3.114 -6.968 5.965 1.00 95.19 84 LEU A C 1
ATOM 656 O O . LEU A 1 84 ? -2.739 -7.479 4.911 1.00 95.19 84 LEU A O 1
ATOM 660 N N . LEU A 1 85 ? -3.144 -5.642 6.142 1.00 95.44 85 LEU A N 1
ATOM 661 C CA . LEU A 1 85 ? -2.690 -4.702 5.113 1.00 95.44 85 LEU A CA 1
ATOM 662 C C . LEU A 1 85 ? -1.195 -4.871 4.816 1.00 95.44 85 LEU A C 1
ATOM 664 O O . LEU A 1 85 ? -0.802 -4.875 3.652 1.00 95.44 85 LEU A O 1
ATOM 668 N N . ARG A 1 86 ? -0.366 -5.032 5.851 1.00 96.44 86 ARG A N 1
ATOM 669 C CA . ARG A 1 86 ? 1.080 -5.214 5.691 1.00 96.44 86 ARG A CA 1
ATOM 670 C C . ARG A 1 86 ? 1.402 -6.484 4.910 1.00 96.44 86 ARG A C 1
ATOM 672 O O . ARG A 1 86 ? 2.138 -6.405 3.932 1.00 96.44 86 ARG A O 1
ATOM 679 N N . GLU A 1 87 ? 0.825 -7.617 5.307 1.00 97.19 87 GLU A N 1
ATOM 680 C CA . GLU A 1 87 ? 1.046 -8.891 4.611 1.00 97.19 87 GLU A CA 1
ATOM 681 C C . GLU A 1 87 ? 0.559 -8.824 3.157 1.00 97.19 87 GLU A C 1
ATOM 683 O O . GLU A 1 87 ? 1.165 -9.401 2.256 1.00 97.19 87 GLU A O 1
ATOM 688 N N . ARG A 1 88 ? -0.518 -8.068 2.899 1.00 94.81 88 ARG A N 1
ATOM 689 C CA . ARG A 1 88 ? -1.029 -7.883 1.542 1.00 94.81 88 ARG A CA 1
ATOM 690 C C . ARG A 1 88 ? -0.076 -7.090 0.655 1.00 94.81 88 ARG A C 1
ATOM 692 O O . ARG A 1 88 ? 0.150 -7.488 -0.483 1.00 94.81 88 ARG A O 1
ATOM 699 N N . VAL A 1 89 ? 0.463 -5.985 1.163 1.00 94.94 89 VAL A N 1
ATOM 700 C CA . VAL A 1 89 ? 1.428 -5.156 0.425 1.00 94.94 89 VAL A CA 1
ATOM 701 C C . VAL A 1 89 ? 2.730 -5.920 0.183 1.00 94.94 89 VAL A C 1
ATOM 703 O O . VAL A 1 89 ? 3.282 -5.826 -0.909 1.00 94.94 89 VAL A O 1
ATOM 706 N N . GLU A 1 90 ? 3.181 -6.727 1.146 1.00 96.12 90 GLU A N 1
ATOM 707 C CA . GLU A 1 90 ? 4.350 -7.598 0.971 1.00 96.12 90 GLU A CA 1
ATOM 708 C C . GLU A 1 90 ? 4.133 -8.603 -0.170 1.00 96.12 90 GLU A C 1
ATOM 710 O O . GLU A 1 90 ? 4.961 -8.702 -1.074 1.00 96.12 90 GLU A O 1
ATOM 715 N N . LEU A 1 91 ? 2.984 -9.293 -0.188 1.00 95.44 91 LEU A N 1
ATOM 716 C CA . LEU A 1 91 ? 2.647 -10.230 -1.263 1.00 95.44 91 LEU A CA 1
ATOM 717 C C . LEU A 1 91 ? 2.606 -9.545 -2.636 1.00 95.44 91 LEU A C 1
ATOM 719 O O . LEU A 1 91 ? 3.098 -10.112 -3.606 1.00 95.44 91 LEU A O 1
ATOM 723 N N . VAL A 1 92 ? 2.049 -8.331 -2.723 1.00 94.50 92 VAL A N 1
ATOM 724 C CA . VAL A 1 92 ? 2.073 -7.534 -3.961 1.00 94.50 92 VAL A CA 1
ATOM 725 C C . VAL A 1 92 ? 3.512 -7.240 -4.382 1.00 94.50 92 VAL A C 1
ATOM 727 O O . VAL A 1 92 ? 3.851 -7.449 -5.542 1.00 94.50 92 VAL A O 1
ATOM 730 N N . GLY A 1 93 ? 4.370 -6.814 -3.450 1.00 94.81 93 GLY A N 1
ATOM 731 C CA . GLY A 1 93 ? 5.776 -6.510 -3.720 1.00 94.81 93 GLY A CA 1
ATOM 732 C C . GLY A 1 93 ? 6.556 -7.689 -4.305 1.00 94.81 93 GLY A C 1
ATOM 733 O O . GLY A 1 93 ? 7.341 -7.497 -5.230 1.00 94.81 93 GLY A O 1
ATOM 734 N N . LEU A 1 94 ? 6.289 -8.914 -3.838 1.00 94.81 94 LEU A N 1
ATOM 735 C CA . LEU A 1 94 ? 6.916 -10.139 -4.356 1.00 94.81 94 LEU A CA 1
ATOM 736 C C . LEU A 1 94 ? 6.557 -10.453 -5.819 1.00 94.81 94 LEU A C 1
ATOM 738 O O . LEU A 1 94 ? 7.259 -11.236 -6.459 1.00 94.81 94 LEU A O 1
ATOM 742 N N . LEU A 1 95 ? 5.483 -9.863 -6.351 1.00 94.12 95 LEU A N 1
ATOM 743 C CA . LEU A 1 95 ? 5.054 -10.042 -7.740 1.00 94.12 95 LEU A CA 1
ATOM 744 C C . LEU A 1 95 ? 5.654 -8.995 -8.694 1.00 94.12 95 LEU A C 1
ATOM 746 O O . LEU A 1 95 ? 5.578 -9.170 -9.909 1.00 94.12 95 LEU A O 1
ATOM 750 N N . LEU A 1 96 ? 6.248 -7.913 -8.179 1.00 92.00 96 LEU A N 1
ATOM 751 C CA . LEU A 1 96 ? 6.780 -6.819 -8.998 1.00 92.00 96 LEU A CA 1
ATOM 752 C C . LEU A 1 96 ? 8.175 -7.154 -9.546 1.00 92.00 96 LEU A C 1
ATOM 754 O O . LEU A 1 96 ? 9.068 -7.511 -8.781 1.00 92.00 96 LEU A O 1
ATOM 758 N N . GLY A 1 97 ? 8.389 -6.964 -10.856 1.00 86.50 97 GLY A N 1
ATOM 759 C CA . GLY A 1 97 ? 9.705 -7.042 -11.515 1.00 86.50 97 GLY A CA 1
ATOM 760 C C . GLY A 1 97 ? 9.918 -8.255 -12.439 1.00 86.50 97 GLY A C 1
ATOM 761 O O . GLY A 1 97 ? 10.233 -8.045 -13.607 1.00 86.50 97 GLY A O 1
ATOM 762 N N . PRO A 1 98 ? 9.734 -9.510 -11.979 1.00 83.94 98 PRO A N 1
ATOM 763 C CA . PRO A 1 98 ? 10.001 -10.717 -12.773 1.00 83.94 98 PRO A CA 1
ATOM 764 C C . PRO A 1 98 ? 9.155 -10.909 -14.043 1.00 83.94 98 PRO A C 1
ATOM 766 O O . PRO A 1 98 ? 9.507 -11.745 -14.873 1.00 83.94 98 PRO A O 1
ATOM 769 N N . GLY A 1 99 ? 8.048 -10.174 -14.190 1.00 87.25 99 GLY A N 1
ATOM 770 C CA . GLY A 1 99 ? 7.093 -10.343 -15.288 1.00 87.25 99 GLY A CA 1
ATOM 771 C C . GLY A 1 99 ? 6.247 -11.620 -15.177 1.00 87.25 99 GLY A C 1
ATOM 772 O O . GLY A 1 99 ? 6.327 -12.364 -14.197 1.00 87.25 99 GLY A O 1
ATOM 773 N N . ASP A 1 100 ? 5.428 -11.880 -16.199 1.00 93.62 100 ASP A N 1
ATOM 774 C CA . ASP A 1 100 ? 4.435 -12.968 -16.198 1.00 93.62 100 ASP A CA 1
ATOM 775 C C . ASP A 1 100 ? 5.047 -14.375 -16.093 1.00 93.62 100 ASP A C 1
ATOM 777 O O . ASP A 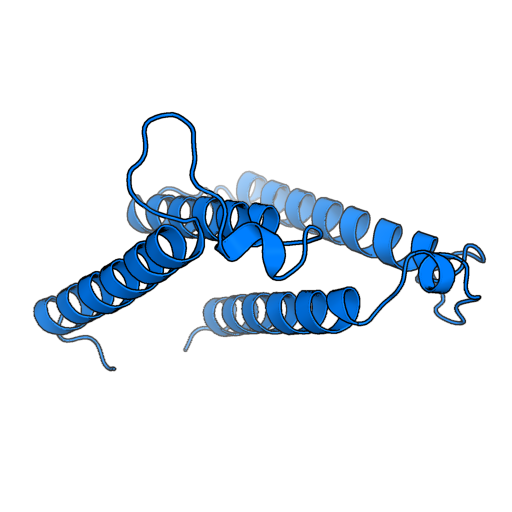1 100 ? 4.368 -15.309 -15.657 1.00 93.62 100 ASP A O 1
ATOM 781 N N . ASP A 1 101 ? 6.325 -14.542 -16.440 1.00 93.44 101 ASP A N 1
ATOM 782 C CA . ASP A 1 101 ? 7.032 -15.826 -16.364 1.00 93.44 101 ASP A CA 1
ATOM 783 C C . ASP A 1 101 ? 7.088 -16.371 -14.927 1.00 93.44 101 ASP A C 1
ATOM 785 O O . ASP A 1 101 ? 7.025 -17.586 -14.717 1.00 93.44 101 ASP A O 1
ATOM 789 N N . LEU A 1 102 ? 7.112 -15.483 -13.922 1.00 94.94 102 LEU A N 1
ATOM 790 C CA . LEU A 1 102 ? 7.034 -15.852 -12.505 1.00 94.94 102 LEU A CA 1
ATOM 791 C C . LEU A 1 102 ? 5.782 -16.675 -12.193 1.00 94.94 102 LEU A C 1
ATOM 793 O O . LEU A 1 102 ? 5.833 -17.602 -11.386 1.00 94.94 102 LEU A O 1
ATOM 797 N N . LEU A 1 103 ? 4.663 -16.361 -12.846 1.00 95.69 103 LEU A N 1
ATOM 798 C CA . LEU A 1 103 ? 3.362 -16.955 -12.554 1.00 95.69 103 LEU A CA 1
ATOM 799 C C . LEU A 1 103 ? 3.308 -18.457 -12.867 1.00 95.69 103 LEU A C 1
ATOM 801 O O . LEU A 1 103 ? 2.431 -19.149 -12.354 1.00 95.69 103 LEU A O 1
ATOM 805 N N . GLY A 1 104 ? 4.210 -18.956 -13.718 1.00 95.94 104 GLY A N 1
ATOM 806 C CA . GLY A 1 104 ? 4.348 -20.379 -14.034 1.00 95.94 104 GLY A CA 1
ATOM 807 C C . GLY A 1 104 ? 5.344 -21.136 -13.152 1.00 95.94 104 GLY A C 1
ATOM 808 O O . GLY A 1 104 ? 5.450 -22.353 -13.288 1.00 95.94 104 GLY A O 1
ATOM 809 N N . LEU A 1 105 ? 6.087 -20.449 -12.278 1.00 96.06 105 LEU A N 1
ATOM 810 C CA . LEU A 1 105 ? 7.074 -21.084 -11.407 1.00 96.06 105 LEU A CA 1
ATOM 811 C C . LEU A 1 105 ? 6.402 -21.756 -10.212 1.00 96.06 105 LEU A C 1
ATOM 813 O O . LEU A 1 105 ? 5.358 -21.319 -9.740 1.00 96.06 105 LEU A O 1
ATOM 817 N N . THR A 1 106 ? 7.047 -22.792 -9.689 1.00 96.75 106 THR A N 1
ATOM 818 C CA . THR A 1 106 ? 6.596 -23.541 -8.514 1.00 96.75 106 THR A CA 1
ATOM 819 C C . THR A 1 106 ? 7.680 -23.475 -7.447 1.00 96.75 106 THR A C 1
ATOM 821 O O . THR A 1 106 ? 8.863 -23.682 -7.737 1.00 96.75 106 THR A O 1
ATOM 824 N N . ALA A 1 107 ? 7.291 -23.170 -6.209 1.00 91.06 107 ALA A N 1
ATOM 825 C CA . ALA A 1 107 ? 8.218 -23.204 -5.085 1.00 91.06 107 ALA A CA 1
ATOM 826 C C . ALA A 1 107 ? 8.698 -24.643 -4.827 1.00 91.06 107 ALA A C 1
ATOM 828 O O . ALA A 1 107 ? 8.033 -25.624 -5.160 1.00 91.06 107 ALA A O 1
ATOM 829 N N . ARG A 1 108 ? 9.881 -24.799 -4.225 1.00 92.00 108 ARG A N 1
ATOM 830 C CA . ARG A 1 108 ? 10.443 -26.132 -3.976 1.00 92.00 108 ARG A CA 1
ATOM 831 C C . ARG A 1 108 ? 9.514 -26.953 -3.075 1.00 92.00 108 ARG A C 1
ATOM 833 O O . ARG A 1 108 ? 9.357 -26.626 -1.904 1.00 92.00 108 ARG A O 1
ATOM 840 N N . GLY A 1 109 ? 9.030 -28.077 -3.601 1.00 88.00 109 GLY A N 1
ATOM 841 C CA . GLY A 1 109 ? 8.174 -29.007 -2.861 1.00 88.00 109 GLY A CA 1
ATOM 842 C C . GLY A 1 109 ? 6.705 -28.593 -2.803 1.00 88.00 109 GLY A C 1
ATOM 843 O O . GLY A 1 109 ? 5.959 -29.198 -2.042 1.00 88.00 109 GLY A O 1
ATOM 844 N N . ASP A 1 110 ? 6.313 -27.586 -3.581 1.00 91.88 110 ASP A N 1
ATOM 845 C CA . ASP A 1 110 ? 4.916 -27.241 -3.806 1.00 91.88 110 ASP A CA 1
ATOM 846 C C . ASP A 1 110 ? 4.413 -27.896 -5.103 1.00 91.88 110 ASP A C 1
ATOM 848 O O . ASP A 1 110 ? 5.194 -28.153 -6.020 1.00 91.88 110 ASP A O 1
ATOM 852 N N . ASP A 1 111 ? 3.111 -28.153 -5.175 1.00 94.00 111 ASP A N 1
ATOM 853 C CA . ASP A 1 111 ? 2.420 -28.613 -6.384 1.00 94.00 111 ASP A CA 1
ATOM 854 C C . ASP A 1 111 ? 1.724 -27.444 -7.109 1.00 94.00 111 ASP A C 1
ATOM 856 O O . ASP A 1 111 ? 1.173 -27.609 -8.205 1.00 94.00 111 ASP A O 1
ATOM 860 N N . TRP A 1 112 ? 1.695 -26.256 -6.493 1.00 97.50 112 TRP A N 1
ATOM 861 C CA . TRP A 1 112 ? 1.047 -25.065 -7.034 1.00 97.50 112 TRP A CA 1
ATOM 862 C C . TRP A 1 112 ? 2.056 -24.092 -7.634 1.00 97.50 112 TRP A C 1
ATOM 864 O O . TRP A 1 112 ? 3.052 -23.712 -7.021 1.00 97.50 112 TRP A O 1
ATOM 874 N N . ASP A 1 113 ? 1.763 -23.656 -8.856 1.00 97.44 113 ASP A N 1
ATOM 875 C CA . ASP A 1 113 ? 2.431 -22.504 -9.447 1.00 97.44 113 ASP A CA 1
ATOM 876 C C . ASP A 1 113 ? 2.046 -21.199 -8.719 1.00 97.44 113 ASP A C 1
ATOM 878 O O . ASP A 1 113 ? 1.018 -21.121 -8.036 1.00 97.44 113 ASP A O 1
ATOM 882 N N . ILE A 1 114 ? 2.879 -20.163 -8.853 1.00 96.88 114 ILE A N 1
ATOM 883 C CA . ILE A 1 114 ? 2.658 -18.865 -8.195 1.00 96.88 114 ILE A CA 1
ATOM 884 C C . ILE A 1 114 ? 1.292 -18.270 -8.566 1.00 96.88 114 ILE A C 1
ATOM 886 O O . ILE A 1 114 ? 0.632 -17.695 -7.699 1.00 96.88 114 ILE A O 1
ATOM 890 N N . ARG A 1 115 ? 0.810 -18.448 -9.808 1.00 97.31 115 ARG A N 1
ATOM 891 C CA . ARG A 1 115 ? -0.536 -17.997 -10.204 1.00 97.31 115 ARG A CA 1
ATOM 892 C C . ARG A 1 115 ? -1.610 -18.607 -9.313 1.00 97.31 115 ARG A C 1
ATOM 894 O O . ARG A 1 115 ? -2.408 -17.865 -8.746 1.00 97.31 115 ARG A O 1
ATOM 901 N N . LYS A 1 116 ? -1.610 -19.932 -9.150 1.00 97.81 116 LYS A N 1
ATOM 902 C CA . LYS A 1 116 ? -2.572 -20.636 -8.289 1.00 97.81 116 LYS A CA 1
ATOM 903 C C . LYS A 1 116 ? -2.469 -20.197 -6.837 1.00 97.81 116 LYS A C 1
ATOM 905 O O . LYS A 1 116 ? -3.502 -20.067 -6.184 1.00 97.81 116 LYS A O 1
ATOM 910 N N . GLN A 1 117 ? -1.264 -19.932 -6.329 1.00 96.88 117 GLN A N 1
ATOM 911 C CA . GLN A 1 117 ? -1.109 -19.396 -4.975 1.00 96.88 117 GLN A CA 1
ATOM 912 C C . GLN A 1 117 ? -1.777 -18.019 -4.831 1.00 96.88 117 GLN A C 1
ATOM 914 O O . GLN A 1 117 ? -2.539 -17.799 -3.889 1.00 96.88 117 GLN A O 1
ATOM 919 N N . VAL A 1 118 ? -1.563 -17.101 -5.778 1.00 96.94 118 VAL A N 1
ATOM 920 C CA . VAL A 1 118 ? -2.185 -15.765 -5.749 1.00 96.94 118 VAL A CA 1
ATOM 921 C C . VAL A 1 118 ? -3.704 -15.851 -5.926 1.00 96.94 118 VAL A C 1
ATOM 923 O O . VAL A 1 118 ? -4.449 -15.217 -5.177 1.00 96.94 118 VAL A O 1
ATOM 926 N N . GLU A 1 119 ? -4.190 -16.665 -6.866 1.00 97.56 119 GLU A N 1
ATOM 927 C CA . GLU A 1 119 ? -5.623 -16.907 -7.077 1.00 97.56 119 GLU A CA 1
ATOM 928 C C . GLU A 1 119 ? -6.296 -17.485 -5.827 1.00 97.56 119 GLU A C 1
ATOM 930 O O . GLU A 1 119 ? -7.393 -17.054 -5.463 1.00 97.56 119 GLU A O 1
ATOM 935 N N . HIS A 1 120 ? -5.624 -18.404 -5.130 1.00 97.12 120 HIS A N 1
ATOM 936 C CA . HIS A 1 120 ? -6.084 -18.952 -3.859 1.00 97.12 120 HIS A CA 1
ATOM 937 C C . HIS A 1 120 ? -6.245 -17.856 -2.801 1.00 97.12 120 HIS A C 1
ATOM 939 O O . HIS A 1 120 ? -7.304 -17.751 -2.178 1.00 97.12 120 HIS A O 1
ATOM 945 N N . VAL A 1 121 ? -5.237 -16.998 -2.629 1.00 96.75 121 VAL A N 1
ATOM 946 C CA . VAL A 1 121 ? -5.305 -15.885 -1.674 1.00 96.75 121 VAL A CA 1
ATOM 947 C C . VAL A 1 121 ? -6.452 -14.926 -2.027 1.00 96.75 121 VAL A C 1
ATOM 949 O O . VAL A 1 121 ? -7.223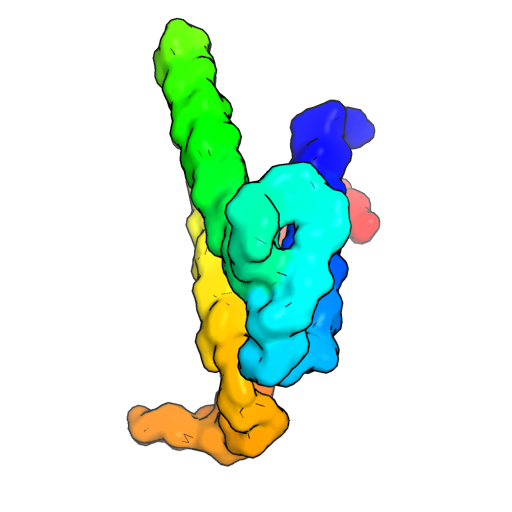 -14.541 -1.145 1.00 96.75 121 VAL A O 1
ATOM 952 N N . LEU A 1 122 ? -6.612 -14.569 -3.308 1.00 97.62 122 LEU A N 1
ATOM 953 C CA . LEU A 1 122 ? -7.700 -13.699 -3.774 1.00 97.62 122 LEU A CA 1
ATOM 954 C C . LEU A 1 122 ? -9.081 -14.313 -3.526 1.00 97.62 122 LEU A C 1
ATOM 956 O O . LEU A 1 122 ? -10.005 -13.604 -3.118 1.00 97.62 122 LEU A O 1
ATOM 960 N N . TYR A 1 123 ? -9.235 -15.614 -3.778 1.00 97.88 123 TYR A N 1
ATOM 961 C CA . TYR A 1 123 ? -10.476 -16.330 -3.511 1.00 97.88 123 TYR A CA 1
ATOM 962 C C . TYR A 1 123 ? -10.829 -16.268 -2.022 1.00 97.88 123 TYR A C 1
ATOM 964 O O . TYR A 1 123 ? -11.902 -15.774 -1.670 1.00 97.88 123 TYR A O 1
ATOM 972 N N . TYR A 1 124 ? -9.919 -16.705 -1.147 1.00 97.62 124 TYR A N 1
ATOM 973 C CA . TYR A 1 124 ? -10.205 -16.812 0.284 1.00 97.62 124 TYR A CA 1
ATOM 974 C C . TYR A 1 124 ? -10.373 -15.460 0.966 1.00 97.62 124 TYR A C 1
ATOM 976 O O . TYR A 1 124 ? -11.172 -15.354 1.891 1.00 97.62 124 TYR A O 1
ATOM 984 N N . GLU A 1 125 ? -9.698 -14.409 0.509 1.00 95.25 125 GLU A N 1
ATOM 985 C CA . GLU A 1 125 ? -9.947 -13.060 1.015 1.00 95.25 125 GLU A CA 1
ATOM 986 C C . GLU A 1 125 ? -11.372 -12.595 0.695 1.00 95.25 125 GLU A C 1
ATOM 988 O O . GLU A 1 125 ? -12.100 -12.149 1.585 1.00 95.25 125 GLU A O 1
ATOM 993 N N . ARG A 1 126 ? -11.795 -12.724 -0.569 1.00 96.38 126 ARG A N 1
ATOM 994 C CA . ARG A 1 126 ? -13.142 -12.327 -1.005 1.00 96.38 126 ARG A CA 1
ATOM 995 C C . ARG A 1 126 ? -14.216 -13.130 -0.284 1.00 96.38 126 ARG A C 1
ATOM 997 O O . ARG A 1 126 ? -15.212 -12.551 0.147 1.00 96.38 126 ARG A O 1
ATOM 1004 N N . ASP A 1 127 ? -13.996 -14.434 -0.147 1.00 97.81 127 ASP A N 1
ATOM 1005 C CA . ASP A 1 127 ? -14.888 -15.357 0.547 1.00 97.81 127 ASP A CA 1
ATOM 1006 C C . ASP A 1 127 ? -14.992 -15.014 2.040 1.00 97.81 127 ASP A C 1
ATOM 1008 O O . ASP A 1 127 ? -16.086 -14.744 2.535 1.00 97.81 127 ASP A O 1
ATOM 1012 N N . SER A 1 128 ? -13.854 -14.878 2.727 1.00 96.69 128 SER A N 1
ATOM 1013 C CA . SER A 1 128 ? -13.806 -14.536 4.155 1.00 96.69 128 SER A CA 1
ATOM 1014 C C . SER A 1 128 ? -14.467 -13.187 4.434 1.00 96.69 128 SER A C 1
ATOM 1016 O O . SER A 1 128 ? -15.236 -13.047 5.381 1.00 96.69 128 SER A O 1
ATOM 1018 N N . MET A 1 129 ? -14.220 -12.177 3.593 1.00 95.81 129 MET A N 1
ATOM 1019 C CA . MET A 1 129 ? -14.834 -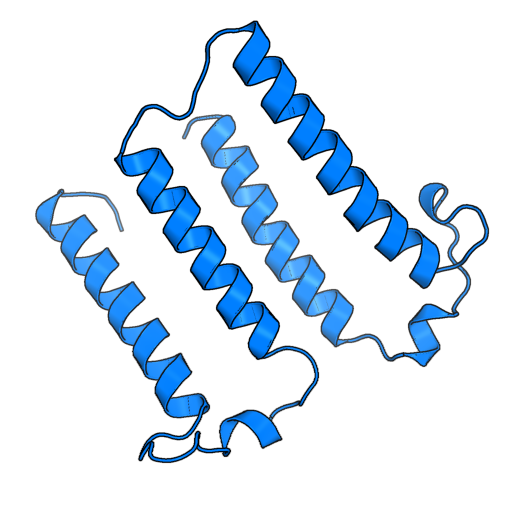10.860 3.768 1.00 95.81 129 MET A CA 1
ATOM 1020 C C . MET A 1 129 ? -16.316 -10.835 3.415 1.00 95.81 129 MET A C 1
ATOM 1022 O O . MET A 1 129 ? -17.054 -10.039 3.995 1.00 95.81 129 MET A O 1
ATOM 1026 N N . ARG A 1 130 ? -16.776 -11.712 2.515 1.00 96.88 130 ARG A N 1
ATOM 1027 C CA . ARG A 1 130 ? -18.207 -11.932 2.294 1.00 96.88 130 ARG A CA 1
ATOM 1028 C C . ARG A 1 130 ? -18.858 -12.500 3.557 1.00 96.88 130 ARG A C 1
ATOM 1030 O O . ARG A 1 130 ? -19.809 -11.891 4.032 1.00 96.88 130 ARG A O 1
ATOM 1037 N N . VAL A 1 131 ? -18.300 -13.568 4.133 1.00 97.56 131 VAL A N 1
ATOM 1038 C CA . VAL A 1 131 ? -18.814 -14.191 5.369 1.00 97.56 131 VAL A CA 1
ATOM 1039 C C . VAL A 1 131 ? -18.854 -13.187 6.522 1.00 97.56 131 VAL A C 1
ATOM 1041 O O . VAL A 1 131 ? -19.894 -13.025 7.150 1.00 97.56 131 VAL A O 1
ATOM 1044 N N . VAL A 1 132 ? -17.776 -12.426 6.752 1.00 96.44 132 VAL A N 1
ATOM 1045 C CA . VAL A 1 132 ? -17.760 -11.383 7.795 1.00 96.44 132 VAL A CA 1
ATOM 1046 C C . VAL A 1 132 ? -18.860 -10.345 7.571 1.00 96.44 132 VAL A C 1
ATOM 1048 O O . VAL A 1 132 ? -19.516 -9.943 8.529 1.00 96.44 132 VAL A O 1
ATOM 1051 N N . ARG A 1 133 ? -19.090 -9.898 6.328 1.00 96.38 133 ARG A N 1
ATOM 1052 C CA . ARG A 1 133 ? -20.179 -8.952 6.041 1.00 96.38 133 ARG A CA 1
ATOM 1053 C C . ARG A 1 133 ? -21.550 -9.562 6.319 1.00 96.38 133 ARG A C 1
ATOM 1055 O O . ARG A 1 133 ? -22.372 -8.894 6.938 1.00 96.38 133 ARG A O 1
ATOM 1062 N N . GLU A 1 134 ? -21.780 -10.801 5.898 1.00 96.50 134 GLU A N 1
ATOM 1063 C CA . GLU A 1 134 ? -23.042 -11.519 6.104 1.00 96.50 134 GLU A CA 1
ATOM 1064 C C . GLU A 1 134 ? -23.337 -11.726 7.597 1.00 96.50 134 GLU A C 1
ATOM 1066 O O . GLU A 1 134 ? -24.406 -11.343 8.071 1.00 96.50 134 GLU A O 1
ATOM 1071 N N . GLU A 1 135 ? -22.373 -12.242 8.363 1.00 97.06 135 GLU A N 1
ATOM 1072 C CA . GLU A 1 135 ? -22.527 -12.510 9.800 1.00 97.06 135 GLU A CA 1
ATOM 1073 C C . GLU A 1 135 ? -22.685 -11.235 10.638 1.00 97.06 135 GLU A C 1
ATOM 1075 O O . GLU A 1 135 ? -23.332 -11.254 11.684 1.00 97.06 135 GLU A O 1
ATOM 1080 N N . GLN A 1 136 ? -22.109 -10.119 10.183 1.00 96.31 136 GLN A N 1
ATOM 1081 C CA . GLN A 1 136 ? -22.195 -8.821 10.859 1.00 96.31 136 GLN A CA 1
ATOM 1082 C C . GLN A 1 136 ? -23.275 -7.898 10.272 1.00 96.31 136 GLN A C 1
ATOM 1084 O O . GLN A 1 136 ? -23.372 -6.741 10.685 1.00 96.31 136 GLN A O 1
ATOM 1089 N N . ALA A 1 137 ? -24.074 -8.381 9.311 1.00 91.81 137 ALA A N 1
ATOM 1090 C CA . ALA A 1 137 ? -25.076 -7.600 8.580 1.00 91.81 137 ALA A CA 1
ATOM 1091 C C . ALA A 1 137 ? -24.533 -6.259 8.033 1.00 91.81 137 ALA A C 1
ATOM 1093 O O . ALA A 1 137 ? -25.216 -5.230 8.042 1.00 91.81 137 ALA A O 1
ATOM 1094 N N . LEU A 1 138 ? -23.277 -6.260 7.577 1.00 89.44 138 LEU A N 1
ATOM 1095 C CA . LEU A 1 138 ? -22.628 -5.096 6.980 1.00 89.44 138 LEU A CA 1
ATOM 1096 C C . LEU A 1 138 ? -23.044 -4.950 5.506 1.00 89.44 138 LEU A C 1
ATOM 1098 O O . LEU A 1 138 ? -23.257 -5.954 4.825 1.00 89.44 138 LEU A O 1
ATOM 1102 N N . PRO A 1 139 ? -23.133 -3.712 4.984 1.00 81.31 139 PRO A N 1
ATOM 1103 C CA . PRO A 1 139 ? -23.425 -3.485 3.572 1.00 81.31 139 PRO A CA 1
ATOM 1104 C C . PRO A 1 139 ? -22.323 -4.060 2.668 1.00 81.31 139 PRO A C 1
ATOM 1106 O O . PRO A 1 139 ? -21.158 -4.138 3.073 1.00 81.31 139 PRO A O 1
ATOM 1109 N N . ALA A 1 140 ? -22.723 -4.451 1.453 1.00 66.88 140 ALA A N 1
ATOM 1110 C CA . ALA A 1 140 ? -21.831 -4.923 0.392 1.00 66.88 140 ALA A CA 1
ATOM 1111 C C . ALA A 1 140 ? -20.913 -3.812 -0.138 1.00 66.88 140 ALA A C 1
ATOM 1113 O O . ALA A 1 140 ? -21.379 -2.652 -0.235 1.00 66.88 140 ALA A O 1
#

Sequence (140 aa):
MSETRTLVRELLTEIAETVDTLLQLTDHDLDASCSHGCANEGGIRRLLIHNAEHDRMHAATISAARADNRRFQESELARLTRDLLRERVELVGLLLGPGDDLLGLTARGDDWDIRKQVEHVLYYERDSMRVVREEQALPA

Radius of gyration: 19.31 Å; chains: 1; bounding box: 43×50×42 Å